Protein AF-A0A0K9FAS1-F1 (afdb_monomer)

Structure (mmCIF, N/CA/C/O backbone):
data_AF-A0A0K9FAS1-F1
#
_entry.id   AF-A0A0K9FAS1-F1
#
loop_
_atom_site.group_PDB
_atom_site.id
_atom_site.type_symbol
_atom_site.label_atom_id
_atom_site.label_alt_id
_atom_site.label_comp_id
_atom_site.label_asym_id
_atom_site.label_entity_id
_atom_site.label_seq_id
_atom_site.pdbx_PDB_ins_code
_atom_site.Cartn_x
_atom_site.Cartn_y
_atom_site.Cartn_z
_atom_site.occupancy
_atom_site.B_iso_or_equiv
_atom_site.auth_seq_id
_atom_site.auth_comp_id
_atom_site.auth_asym_id
_atom_site.auth_atom_id
_atom_site.pdbx_PDB_model_num
ATOM 1 N N . MET A 1 1 ? 9.897 16.595 -19.961 1.00 38.56 1 MET A N 1
ATOM 2 C CA . MET A 1 1 ? 9.419 16.677 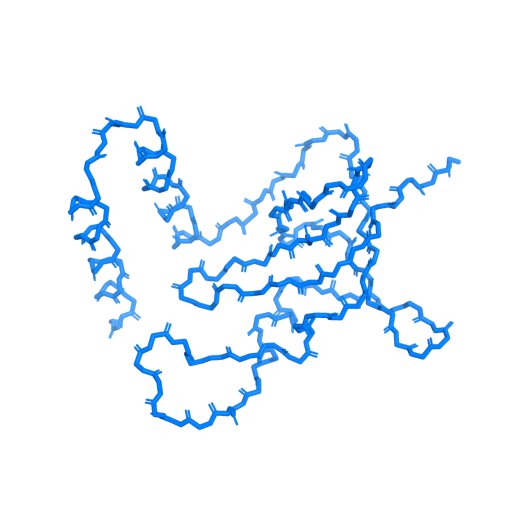-18.566 1.00 38.56 1 MET A CA 1
ATOM 3 C C . MET A 1 1 ? 10.203 15.646 -17.777 1.00 38.56 1 MET A C 1
ATOM 5 O O . MET A 1 1 ? 10.227 14.503 -18.212 1.00 38.56 1 MET A O 1
ATOM 9 N N . ASN A 1 2 ? 10.905 16.045 -16.714 1.00 50.62 2 ASN A N 1
ATOM 10 C CA . ASN A 1 2 ? 11.551 15.089 -15.812 1.00 50.62 2 ASN A CA 1
ATOM 11 C C . ASN A 1 2 ? 10.444 14.472 -14.965 1.00 50.62 2 ASN A C 1
ATOM 13 O O . ASN A 1 2 ? 9.832 15.167 -14.161 1.00 50.62 2 ASN A O 1
ATOM 17 N N . GLU A 1 3 ? 10.120 13.212 -15.218 1.00 58.81 3 GLU A N 1
ATOM 18 C CA . GLU A 1 3 ? 9.142 12.499 -14.407 1.00 58.81 3 GLU A CA 1
ATOM 19 C C . GLU A 1 3 ? 9.779 12.238 -13.037 1.00 58.81 3 GLU A C 1
ATOM 21 O O . GLU A 1 3 ? 10.753 11.490 -12.932 1.00 58.81 3 GLU A O 1
ATOM 26 N N . GLU A 1 4 ? 9.297 12.923 -11.998 1.00 78.62 4 GLU A N 1
ATOM 27 C CA . GLU A 1 4 ? 9.772 12.707 -10.634 1.00 78.62 4 GLU A CA 1
ATOM 28 C C . GLU A 1 4 ? 9.132 11.435 -10.073 1.00 78.62 4 GLU A C 1
ATOM 30 O O . GLU A 1 4 ? 7.915 11.339 -9.890 1.00 78.62 4 GLU A O 1
ATOM 35 N N . TYR A 1 5 ? 9.978 10.441 -9.815 1.00 85.06 5 TYR A N 1
ATOM 36 C CA . TYR A 1 5 ? 9.584 9.203 -9.162 1.00 85.06 5 TYR A CA 1
ATOM 37 C C . TYR A 1 5 ? 9.941 9.246 -7.679 1.00 85.06 5 TYR A C 1
ATOM 39 O O . TYR A 1 5 ? 11.062 9.605 -7.310 1.00 85.06 5 TYR A O 1
ATOM 47 N N . LEU A 1 6 ? 9.027 8.772 -6.835 1.00 88.31 6 LEU A N 1
ATOM 48 C CA . LEU A 1 6 ? 9.358 8.372 -5.472 1.00 88.31 6 LEU A CA 1
ATOM 49 C C . LEU A 1 6 ? 9.826 6.924 -5.469 1.00 88.31 6 LEU A C 1
ATOM 51 O O . LEU A 1 6 ? 9.116 6.031 -5.924 1.00 88.31 6 LEU A O 1
ATOM 55 N N . ILE A 1 7 ? 11.020 6.692 -4.931 1.00 90.44 7 ILE A N 1
ATOM 56 C CA . ILE A 1 7 ? 11.595 5.355 -4.788 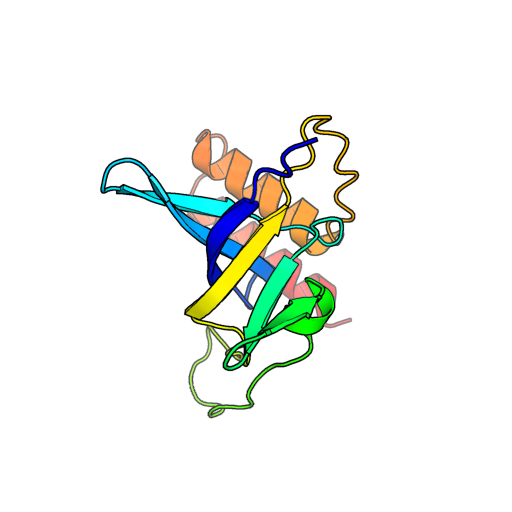1.00 90.44 7 ILE A CA 1
ATOM 57 C C . ILE A 1 7 ? 11.440 4.917 -3.336 1.00 90.44 7 ILE A C 1
ATOM 59 O O . ILE A 1 7 ? 11.831 5.635 -2.412 1.00 90.44 7 ILE A O 1
ATOM 63 N N . GLY A 1 8 ? 10.904 3.721 -3.136 1.00 91.25 8 GLY A N 1
ATOM 64 C CA . GLY A 1 8 ? 10.665 3.169 -1.810 1.00 91.25 8 GLY A CA 1
ATOM 65 C C . GLY A 1 8 ? 10.469 1.663 -1.845 1.00 91.25 8 GLY A C 1
ATOM 66 O O . GLY A 1 8 ? 10.850 0.994 -2.806 1.00 91.25 8 GLY A O 1
ATOM 67 N N . ARG A 1 9 ? 9.899 1.134 -0.766 1.00 91.31 9 ARG A N 1
ATOM 68 C CA . ARG A 1 9 ? 9.514 -0.270 -0.633 1.00 91.31 9 ARG A CA 1
ATOM 69 C C . ARG A 1 9 ? 8.018 -0.383 -0.406 1.00 91.31 9 ARG A C 1
ATOM 71 O O . ARG A 1 9 ? 7.451 0.475 0.263 1.00 91.31 9 ARG A O 1
ATOM 78 N N . ILE A 1 10 ? 7.405 -1.425 -0.944 1.00 89.12 10 ILE A N 1
ATOM 79 C CA . ILE A 1 10 ? 5.989 -1.715 -0.708 1.00 89.12 10 ILE A CA 1
ATOM 80 C C . ILE A 1 10 ? 5.798 -2.335 0.672 1.00 89.12 10 ILE A C 1
ATOM 82 O O . ILE A 1 10 ? 6.613 -3.148 1.110 1.00 89.12 10 ILE A O 1
ATOM 86 N N . THR A 1 11 ? 4.706 -1.960 1.328 1.00 87.06 11 THR A N 1
ATOM 87 C CA . THR A 1 11 ? 4.131 -2.699 2.448 1.00 87.06 11 THR A CA 1
ATOM 88 C C . THR A 1 11 ? 2.625 -2.848 2.260 1.00 87.06 11 THR A C 1
ATOM 90 O O . THR A 1 11 ? 1.983 -1.949 1.712 1.00 87.06 11 THR A O 1
ATOM 93 N N . VAL A 1 12 ? 2.075 -3.989 2.666 1.00 79.81 12 VAL A N 1
ATOM 94 C CA . VAL A 1 12 ? 0.677 -4.366 2.459 1.00 79.81 12 VAL A CA 1
ATOM 95 C C . VAL A 1 12 ? 0.017 -4.702 3.791 1.00 79.81 12 VAL A C 1
ATOM 97 O O . VAL A 1 12 ? 0.476 -5.544 4.562 1.00 79.81 12 VAL A O 1
ATOM 100 N N . HIS A 1 13 ? -1.116 -4.061 4.041 1.00 76.00 13 HIS A N 1
ATOM 101 C CA . HIS A 1 13 ? -1.962 -4.258 5.206 1.00 76.00 13 HIS A CA 1
ATOM 102 C C . HIS A 1 13 ? -3.220 -5.041 4.809 1.00 76.00 13 HIS A C 1
ATOM 104 O O . HIS A 1 13 ? -4.280 -4.454 4.602 1.00 76.00 13 HIS A O 1
ATOM 110 N N . PHE A 1 14 ? -3.111 -6.370 4.716 1.00 65.56 14 PHE A N 1
ATOM 111 C CA . PHE A 1 14 ? -4.178 -7.265 4.234 1.00 65.56 14 PHE A CA 1
ATOM 112 C C . PHE A 1 14 ? -5.490 -7.207 5.028 1.00 65.56 14 PHE A C 1
ATOM 114 O O . PHE A 1 14 ? -6.552 -7.400 4.455 1.00 65.56 14 PHE A O 1
ATOM 121 N N . GLY A 1 15 ? -5.459 -6.897 6.328 1.00 60.81 15 GLY A N 1
ATOM 122 C CA . GLY A 1 15 ? -6.698 -6.740 7.108 1.00 60.81 15 GLY A CA 1
ATOM 123 C C . GLY A 1 15 ? -7.579 -5.569 6.644 1.00 60.81 15 GLY A C 1
ATOM 124 O O . GLY A 1 15 ? -8.779 -5.548 6.902 1.00 60.81 15 GLY A O 1
ATOM 125 N N . ILE A 1 16 ? -6.991 -4.591 5.950 1.00 62.66 16 ILE A N 1
ATOM 126 C CA . ILE A 1 16 ? -7.660 -3.358 5.520 1.00 62.66 16 ILE A CA 1
ATOM 127 C C . ILE A 1 16 ? -7.444 -3.030 4.035 1.00 62.66 16 ILE A C 1
ATOM 129 O O . ILE A 1 16 ? -7.856 -1.963 3.580 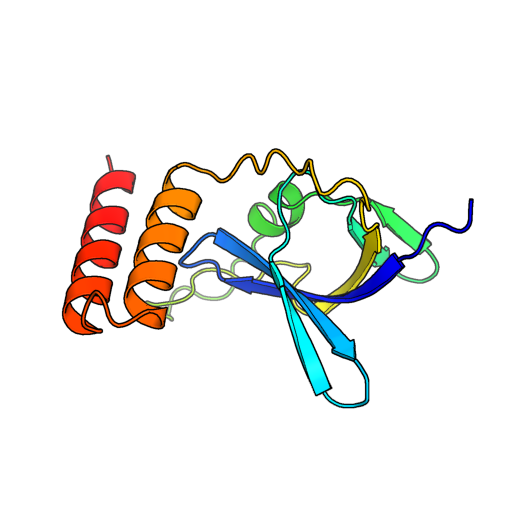1.00 62.66 16 ILE A O 1
ATOM 133 N N . ASP A 1 17 ? -6.817 -3.946 3.294 1.00 70.94 17 ASP A N 1
ATOM 134 C CA . ASP A 1 17 ? -6.512 -3.849 1.863 1.00 70.94 17 ASP A CA 1
ATOM 135 C C . ASP A 1 17 ? -5.795 -2.540 1.477 1.00 70.94 17 ASP A C 1
ATOM 137 O O . ASP A 1 17 ? -6.071 -1.930 0.444 1.00 70.94 17 ASP A O 1
ATOM 141 N N . ILE A 1 18 ? -4.872 -2.083 2.335 1.00 77.50 18 ILE A N 1
ATOM 142 C CA . ILE A 1 18 ? -4.054 -0.884 2.090 1.00 77.50 18 ILE A CA 1
ATOM 143 C C . ILE A 1 18 ? -2.661 -1.297 1.636 1.00 77.50 18 ILE A C 1
ATOM 145 O O . ILE A 1 18 ? -1.994 -2.095 2.290 1.00 77.50 18 ILE A O 1
ATOM 149 N N . VAL A 1 19 ? -2.195 -0.692 0.549 1.00 82.19 19 VAL A N 1
ATOM 150 C CA . VAL A 1 19 ? -0.813 -0.796 0.084 1.00 82.19 19 VAL A CA 1
ATOM 151 C C . VAL A 1 19 ? -0.155 0.562 0.268 1.00 82.19 19 VAL A C 1
ATOM 153 O O . VAL A 1 19 ? -0.689 1.569 -0.189 1.00 82.19 19 VAL A O 1
ATOM 156 N N . SER A 1 20 ? 1.015 0.602 0.894 1.00 87.69 20 SER A N 1
ATOM 157 C CA . SER A 1 20 ? 1.741 1.849 1.126 1.00 87.69 20 SER A CA 1
ATOM 158 C C . SER A 1 20 ? 3.169 1.763 0.593 1.00 87.69 20 SER A C 1
ATOM 160 O O . SER A 1 20 ? 3.844 0.735 0.670 1.00 87.69 20 SER A O 1
ATOM 162 N N . LEU A 1 21 ? 3.658 2.885 0.073 1.00 89.88 21 LEU A N 1
ATOM 163 C CA . LEU A 1 21 ? 5.063 3.109 -0.218 1.00 89.88 21 LEU A CA 1
ATOM 164 C C . LEU A 1 21 ? 5.767 3.610 1.041 1.00 89.88 21 LEU A C 1
ATOM 166 O O . LEU A 1 21 ? 5.499 4.712 1.523 1.00 89.88 21 LEU A O 1
ATOM 170 N N . VAL A 1 22 ? 6.738 2.842 1.518 1.00 90.75 22 VAL A N 1
ATOM 171 C CA . VAL A 1 22 ? 7.684 3.262 2.550 1.00 90.75 22 VAL A CA 1
ATOM 172 C C . VAL A 1 22 ? 8.916 3.843 1.870 1.00 90.75 22 VAL A C 1
ATOM 174 O O . VAL A 1 22 ? 9.699 3.127 1.243 1.00 90.75 22 VAL A O 1
ATOM 177 N N . HIS A 1 23 ? 9.117 5.151 1.990 1.00 87.75 23 HIS A N 1
ATOM 178 C CA . HIS A 1 23 ? 10.254 5.846 1.388 1.00 87.75 23 HIS A CA 1
ATOM 179 C C . HIS A 1 23 ? 11.013 6.674 2.427 1.00 87.75 23 HIS A C 1
ATOM 181 O O . HIS A 1 23 ? 10.480 7.046 3.474 1.00 87.75 23 HIS A O 1
ATOM 187 N N . LYS A 1 24 ? 12.299 6.932 2.167 1.00 83.81 24 LYS A N 1
ATOM 188 C CA . LYS A 1 24 ? 13.172 7.647 3.102 1.00 83.81 24 LYS A CA 1
ATOM 189 C C . LYS A 1 24 ? 13.368 9.086 2.643 1.00 83.81 24 LYS A C 1
ATOM 191 O O . LYS A 1 24 ? 13.950 9.327 1.591 1.00 83.81 24 LYS A O 1
ATOM 196 N N . VAL A 1 25 ? 12.936 10.034 3.465 1.00 79.44 25 VAL A N 1
ATOM 197 C CA . VAL A 1 25 ? 13.062 11.475 3.225 1.00 79.44 25 VAL A CA 1
ATOM 198 C C . VAL A 1 25 ? 13.896 12.071 4.352 1.00 79.44 25 VAL A C 1
ATOM 200 O O . VAL A 1 25 ? 13.546 11.940 5.523 1.00 79.44 25 VAL A O 1
ATOM 203 N N . HIS A 1 26 ? 15.036 12.683 4.021 1.00 82.94 26 HIS A N 1
ATOM 204 C CA . HIS A 1 26 ? 15.946 13.303 4.999 1.00 82.94 26 HIS A CA 1
ATOM 205 C C . HIS A 1 26 ? 16.289 12.401 6.202 1.00 82.94 26 HIS A C 1
ATOM 207 O O . HIS A 1 26 ? 16.296 12.837 7.352 1.00 82.94 26 HIS A O 1
ATOM 213 N N . GLY A 1 27 ? 16.534 11.111 5.960 1.00 81.50 27 GLY A N 1
ATOM 214 C CA . GLY A 1 27 ? 16.881 10.178 7.035 1.00 81.50 27 GLY A CA 1
ATOM 215 C C . GLY A 1 27 ? 15.693 9.523 7.746 1.00 81.50 27 GLY A C 1
ATOM 216 O O . GLY A 1 27 ? 15.911 8.551 8.466 1.00 81.50 27 GLY A O 1
ATOM 217 N N . ARG A 1 28 ? 14.460 9.991 7.523 1.00 82.75 28 ARG A N 1
ATOM 218 C CA . ARG A 1 28 ? 13.242 9.504 8.187 1.00 82.75 28 ARG A CA 1
ATOM 219 C C . ARG A 1 28 ? 12.376 8.689 7.236 1.00 82.75 28 ARG A C 1
ATOM 221 O O . ARG A 1 28 ? 12.328 8.981 6.044 1.00 82.75 28 ARG A O 1
ATOM 228 N N . PHE A 1 29 ? 11.700 7.676 7.768 1.00 82.69 29 PHE A N 1
ATOM 229 C CA . PHE A 1 29 ? 10.711 6.919 7.008 1.00 82.69 29 PHE A CA 1
ATOM 230 C C . PHE A 1 29 ? 9.407 7.708 6.919 1.00 82.69 29 PHE A C 1
ATOM 232 O O . PHE A 1 29 ? 8.928 8.243 7.918 1.00 82.69 29 PHE A O 1
ATOM 239 N N . SER A 1 30 ? 8.869 7.775 5.710 1.00 82.50 30 SER A N 1
ATOM 240 C CA . SER A 1 30 ? 7.572 8.344 5.376 1.00 82.50 30 SER A CA 1
ATOM 241 C C . SER A 1 30 ? 6.752 7.277 4.662 1.00 82.50 30 SER A C 1
ATOM 243 O O . SER A 1 30 ? 7.309 6.440 3.946 1.00 82.50 30 SER A O 1
ATOM 245 N N . TYR A 1 31 ? 5.444 7.316 4.882 1.00 85.06 31 TYR A N 1
ATOM 246 C CA . TYR A 1 31 ? 4.482 6.374 4.330 1.00 85.06 31 TYR A CA 1
ATOM 247 C C . TYR A 1 31 ? 3.547 7.141 3.407 1.00 85.06 31 TYR A C 1
ATOM 249 O O . TYR A 1 31 ? 3.033 8.197 3.780 1.00 85.06 31 TYR A O 1
ATOM 257 N N . MET A 1 32 ? 3.352 6.616 2.207 1.00 84.12 32 MET A N 1
ATOM 258 C CA . MET A 1 32 ? 2.393 7.130 1.244 1.00 84.12 32 MET A CA 1
ATOM 259 C C . MET A 1 32 ? 1.457 5.997 0.862 1.00 84.12 32 MET A C 1
ATOM 261 O O . MET A 1 32 ? 1.903 5.021 0.265 1.00 84.12 32 MET A O 1
ATOM 265 N N . ASP A 1 33 ? 0.180 6.132 1.199 1.00 84.69 33 ASP A N 1
ATOM 266 C CA . ASP A 1 33 ? -0.832 5.173 0.770 1.00 84.69 33 ASP A CA 1
ATOM 267 C C . ASP A 1 33 ? -0.983 5.256 -0.748 1.00 84.69 33 ASP A C 1
ATOM 269 O O . ASP A 1 33 ? -1.078 6.345 -1.325 1.00 84.69 33 ASP A O 1
ATOM 273 N N . LEU A 1 34 ? -0.939 4.090 -1.380 1.00 82.94 34 LEU A N 1
ATOM 274 C CA . LEU A 1 34 ? -1.034 3.928 -2.816 1.00 82.94 34 LEU A CA 1
ATOM 275 C C . LEU A 1 34 ? -2.454 3.511 -3.189 1.00 82.94 34 LEU A C 1
ATOM 277 O O . LEU A 1 34 ? -3.114 2.757 -2.474 1.00 82.94 34 LEU A O 1
ATOM 281 N N . VAL A 1 35 ? -2.924 4.007 -4.327 1.00 78.25 35 VAL A N 1
ATOM 282 C CA . VAL A 1 35 ? -4.277 3.745 -4.840 1.00 78.25 35 VAL A CA 1
ATOM 283 C C . VAL A 1 35 ? -4.219 3.147 -6.242 1.00 78.25 35 VAL A C 1
ATOM 285 O O . VAL A 1 35 ? -3.191 3.231 -6.902 1.00 78.25 35 VAL A O 1
ATOM 288 N N . GLU A 1 36 ? -5.313 2.552 -6.728 1.00 74.44 36 GLU A N 1
ATOM 289 C CA . GLU A 1 36 ? -5.336 1.861 -8.033 1.00 74.44 36 GLU A CA 1
ATOM 290 C C . GLU A 1 36 ? -4.874 2.724 -9.217 1.00 74.44 36 GLU A C 1
ATOM 292 O O . GLU A 1 36 ? -4.313 2.202 -10.176 1.00 74.44 36 GLU A O 1
ATOM 297 N N . GLY A 1 37 ? -5.080 4.042 -9.145 1.00 71.56 37 GLY A N 1
ATOM 298 C CA . GLY A 1 37 ? -4.629 4.989 -10.168 1.00 71.56 37 GLY A CA 1
ATOM 299 C C . GLY A 1 37 ? -3.126 5.292 -10.145 1.00 71.56 37 GLY A C 1
ATOM 300 O O . GLY A 1 37 ? -2.653 6.040 -11.000 1.00 71.56 37 GLY A O 1
ATOM 301 N N . ASP A 1 38 ? -2.375 4.757 -9.180 1.00 79.69 38 ASP A N 1
ATOM 302 C CA . ASP A 1 38 ? -0.946 5.017 -9.059 1.00 79.69 38 ASP A CA 1
ATOM 303 C C . ASP A 1 38 ? -0.143 4.179 -10.041 1.00 79.69 38 ASP A C 1
ATOM 305 O O . ASP A 1 38 ? -0.249 2.955 -10.099 1.00 79.69 38 ASP A O 1
ATOM 309 N N . HIS A 1 39 ? 0.726 4.857 -10.791 1.00 86.19 39 HIS A N 1
ATOM 310 C CA . HIS A 1 39 ? 1.668 4.186 -11.673 1.00 86.19 39 HIS A CA 1
ATOM 311 C C . HIS A 1 39 ? 2.857 3.687 -10.856 1.00 86.19 39 HIS A C 1
ATOM 313 O O . HIS A 1 39 ? 3.745 4.464 -10.478 1.00 86.19 39 HIS A O 1
ATOM 319 N N . ILE A 1 40 ? 2.838 2.389 -10.562 1.00 89.88 40 ILE A N 1
ATOM 320 C CA . ILE A 1 40 ? 3.817 1.701 -9.727 1.00 89.88 40 ILE A CA 1
ATOM 321 C C . ILE A 1 40 ? 4.643 0.788 -10.618 1.00 89.88 40 ILE A C 1
ATOM 323 O O . ILE A 1 40 ? 4.114 0.023 -11.422 1.00 89.88 40 ILE A O 1
ATOM 327 N N . GLU A 1 41 ? 5.957 0.835 -10.447 1.00 92.12 41 GLU A N 1
ATOM 328 C CA . GLU A 1 41 ? 6.850 -0.089 -11.124 1.00 92.12 41 GLU A CA 1
ATOM 329 C C . GLU A 1 41 ? 7.780 -0.758 -10.123 1.00 92.12 41 GLU A C 1
ATOM 331 O O . GLU A 1 41 ? 8.501 -0.088 -9.381 1.00 92.12 41 GLU A O 1
ATOM 336 N N . VAL A 1 42 ? 7.776 -2.085 -10.119 1.00 91.62 42 VAL A N 1
ATOM 337 C CA . VAL A 1 42 ? 8.632 -2.901 -9.263 1.00 91.62 42 VAL A CA 1
ATOM 338 C C . VAL A 1 42 ? 9.951 -3.198 -9.947 1.00 91.62 42 VAL A C 1
ATOM 340 O O . VAL A 1 42 ? 10.001 -3.438 -11.153 1.00 91.62 42 VAL A O 1
ATOM 343 N N . LYS A 1 43 ? 11.032 -3.151 -9.169 1.00 89.38 43 LYS A N 1
ATOM 344 C CA . LYS A 1 43 ? 12.356 -3.552 -9.624 1.00 89.38 43 LYS A CA 1
ATOM 345 C C . LYS A 1 43 ? 12.449 -5.080 -9.614 1.00 89.38 43 LYS A C 1
ATOM 347 O O . LYS A 1 43 ? 12.487 -5.683 -8.544 1.00 89.38 43 LYS A O 1
ATOM 352 N N . GLU A 1 44 ? 12.518 -5.673 -10.799 1.00 86.31 44 GLU A N 1
ATOM 353 C CA . GLU A 1 44 ? 12.800 -7.093 -11.025 1.00 86.31 44 GLU A CA 1
ATOM 354 C C . GLU A 1 44 ? 14.158 -7.177 -11.744 1.00 86.31 44 GLU A C 1
ATOM 356 O O . GLU A 1 44 ? 14.306 -6.689 -12.865 1.00 86.31 44 GLU A O 1
ATOM 361 N N . ASP A 1 45 ? 15.170 -7.732 -11.071 1.00 84.69 45 ASP A N 1
ATOM 362 C CA . ASP A 1 45 ? 16.561 -7.779 -11.543 1.00 84.69 45 ASP A CA 1
ATOM 363 C C . ASP A 1 45 ? 17.097 -6.391 -11.975 1.00 84.69 45 ASP A C 1
ATOM 365 O O . ASP A 1 45 ? 17.254 -5.484 -11.145 1.00 84.69 45 ASP A O 1
ATOM 369 N N . ASP A 1 46 ? 17.351 -6.218 -13.276 1.00 82.88 46 ASP A N 1
ATOM 370 C CA . ASP A 1 46 ? 17.866 -4.992 -13.896 1.00 82.88 46 ASP A CA 1
ATOM 371 C C . ASP A 1 46 ? 16.774 -4.148 -14.579 1.00 82.88 46 ASP A C 1
ATOM 373 O O . ASP A 1 46 ? 17.075 -3.133 -15.213 1.00 82.88 46 ASP A O 1
ATOM 377 N N . GLN A 1 47 ? 15.501 -4.539 -14.467 1.00 88.00 47 GLN A N 1
ATOM 378 C CA . GLN A 1 47 ? 14.383 -3.875 -15.138 1.00 88.00 47 GLN A CA 1
ATOM 379 C C . GLN A 1 47 ? 13.300 -3.418 -14.156 1.00 88.00 47 GLN A C 1
ATOM 381 O O . GLN A 1 47 ? 13.156 -3.923 -13.044 1.00 88.00 47 GLN A O 1
ATOM 386 N N . TYR A 1 48 ? 12.533 -2.414 -14.582 1.00 87.88 48 TYR A N 1
ATOM 387 C CA . TYR A 1 48 ? 11.322 -1.987 -13.892 1.00 87.88 48 TYR A CA 1
ATOM 388 C C . TYR A 1 48 ? 10.107 -2.490 -14.657 1.00 87.88 48 TYR A C 1
ATOM 390 O O . TYR A 1 48 ? 9.995 -2.275 -15.865 1.00 87.88 48 TYR A O 1
ATOM 398 N N . LYS A 1 49 ? 9.198 -3.141 -13.939 1.00 90.00 49 LYS A N 1
ATOM 399 C CA . LYS A 1 49 ? 7.964 -3.693 -14.486 1.00 90.00 49 LYS A CA 1
ATOM 400 C C . LYS A 1 49 ? 6.768 -3.004 -13.853 1.00 90.00 49 LYS A C 1
ATOM 402 O O . LYS A 1 49 ? 6.673 -2.937 -12.630 1.00 90.00 49 LYS A O 1
ATOM 407 N N . ALA A 1 50 ? 5.860 -2.501 -14.685 1.00 90.06 50 ALA A N 1
ATOM 408 C CA . ALA A 1 50 ? 4.623 -1.892 -14.214 1.00 90.06 50 ALA A CA 1
ATOM 409 C C . ALA A 1 50 ? 3.726 -2.935 -13.532 1.00 90.06 50 ALA A C 1
ATOM 411 O O . ALA A 1 50 ? 3.552 -4.041 -14.049 1.00 90.06 50 ALA A O 1
ATOM 412 N N . ILE A 1 51 ? 3.177 -2.563 -12.379 1.00 87.69 51 ILE A N 1
ATOM 413 C CA . ILE A 1 51 ? 2.232 -3.356 -11.589 1.00 87.69 51 ILE A CA 1
ATOM 414 C C . ILE A 1 51 ? 1.108 -2.454 -11.076 1.00 87.69 51 ILE A C 1
ATOM 416 O O . ILE A 1 51 ? 1.285 -1.244 -10.938 1.00 87.69 51 ILE A O 1
ATOM 420 N N . THR A 1 52 ? -0.046 -3.042 -10.778 1.00 85.88 52 THR A N 1
ATOM 421 C CA . THR A 1 52 ? -1.192 -2.344 -10.180 1.00 85.88 52 THR A CA 1
ATOM 422 C C . THR A 1 52 ? -1.349 -2.692 -8.701 1.00 85.88 52 THR A C 1
ATOM 424 O O . THR A 1 52 ? -0.816 -3.694 -8.225 1.00 85.88 52 THR A O 1
ATOM 427 N N . ILE A 1 53 ? -2.128 -1.898 -7.959 1.00 81.69 53 ILE A N 1
ATOM 428 C CA . ILE A 1 53 ? -2.519 -2.248 -6.580 1.00 81.69 53 ILE A CA 1
ATOM 429 C C . ILE A 1 53 ? -3.251 -3.581 -6.530 1.00 81.69 53 ILE A C 1
ATOM 431 O O . ILE A 1 53 ? -2.979 -4.398 -5.653 1.00 81.69 53 ILE A O 1
ATOM 435 N N . LYS A 1 54 ? -4.115 -3.835 -7.513 1.00 78.44 54 LYS A N 1
ATOM 436 C CA . LYS A 1 54 ? -4.795 -5.115 -7.640 1.00 78.44 54 LYS A CA 1
ATOM 437 C C . LYS A 1 54 ? -3.804 -6.271 -7.791 1.00 78.44 54 LYS A C 1
ATOM 439 O O . LYS A 1 54 ? -3.932 -7.255 -7.081 1.00 78.44 54 LYS A O 1
ATOM 444 N N . ASP A 1 55 ? -2.759 -6.128 -8.610 1.00 81.69 55 ASP A N 1
ATOM 445 C CA . ASP A 1 55 ? -1.711 -7.157 -8.721 1.00 81.69 55 ASP A CA 1
ATOM 446 C C . ASP A 1 55 ? -0.978 -7.409 -7.393 1.00 81.69 55 ASP A C 1
ATOM 448 O O . ASP A 1 55 ? -0.503 -8.519 -7.152 1.00 81.69 55 ASP A O 1
ATOM 452 N N . ILE A 1 56 ? -0.849 -6.382 -6.547 1.00 80.69 56 ILE A N 1
ATOM 453 C CA . ILE A 1 56 ? -0.210 -6.484 -5.229 1.00 80.69 56 ILE A CA 1
ATOM 454 C C . ILE A 1 56 ? -1.106 -7.229 -4.239 1.00 80.69 56 ILE A C 1
ATOM 456 O O . ILE A 1 56 ? -0.604 -8.080 -3.501 1.00 80.69 56 ILE A O 1
ATOM 460 N N . LEU A 1 57 ? -2.403 -6.922 -4.238 1.00 76.69 57 LEU A N 1
ATOM 461 C CA . LEU A 1 57 ? -3.389 -7.530 -3.347 1.00 76.69 57 LEU A CA 1
ATOM 462 C C . LEU A 1 57 ? -3.764 -8.956 -3.776 1.00 76.69 57 LEU A C 1
ATOM 464 O O . LEU A 1 57 ? -3.876 -9.821 -2.917 1.00 76.69 57 LEU A O 1
ATOM 468 N N . ASP A 1 58 ? -3.884 -9.228 -5.079 1.00 72.50 58 ASP A N 1
ATOM 469 C CA . ASP A 1 58 ? -4.280 -10.541 -5.613 1.00 72.50 58 ASP A CA 1
ATOM 470 C C . ASP A 1 58 ? -3.156 -11.586 -5.492 1.00 72.50 58 ASP A C 1
ATOM 472 O O . ASP A 1 58 ? -3.416 -12.788 -5.402 1.00 72.50 58 ASP A O 1
ATOM 476 N N . LYS A 1 59 ? -1.883 -11.163 -5.484 1.00 65.88 59 LYS A N 1
ATOM 477 C CA . LYS A 1 59 ? -0.731 -12.077 -5.387 1.00 65.88 59 LYS A CA 1
ATOM 478 C C . LYS A 1 59 ? -0.310 -12.321 -3.944 1.00 65.88 59 LYS A C 1
ATOM 480 O O . LYS A 1 59 ? 0.792 -11.956 -3.521 1.00 65.88 59 LYS A O 1
ATOM 485 N N . ILE A 1 60 ? -1.202 -12.975 -3.214 1.00 62.47 60 ILE A N 1
ATOM 486 C CA . ILE A 1 60 ? -0.975 -13.432 -1.847 1.00 62.47 60 ILE A CA 1
ATOM 487 C C . IL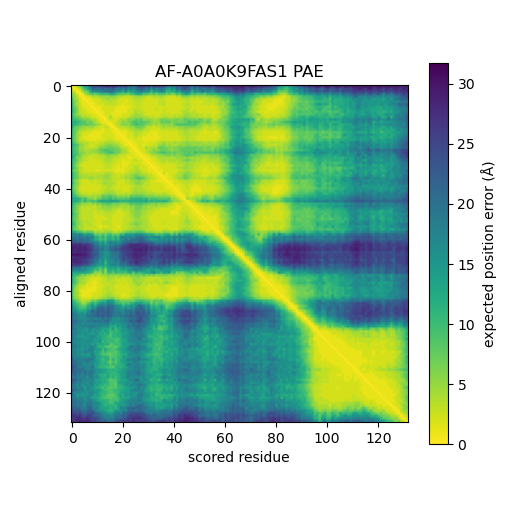E A 1 60 ? -0.147 -14.720 -1.869 1.00 62.47 60 ILE A C 1
ATOM 489 O O . ILE A 1 60 ? -0.472 -15.683 -2.560 1.00 62.47 60 ILE A O 1
ATOM 493 N N . VAL A 1 61 ? 0.931 -14.749 -1.094 1.00 55.59 61 VAL A N 1
ATOM 494 C CA . VAL A 1 61 ? 1.635 -15.969 -0.713 1.00 55.59 61 VAL A CA 1
ATOM 495 C C . VAL A 1 61 ? 0.801 -16.652 0.367 1.00 55.59 61 VAL A C 1
ATOM 497 O O . VAL A 1 61 ? 0.643 -16.109 1.463 1.00 55.59 61 VAL A O 1
ATOM 500 N N . GLU A 1 62 ? 0.274 -17.841 0.077 1.00 48.44 62 GLU A N 1
ATOM 501 C CA . GLU A 1 62 ? -0.296 -18.725 1.096 1.00 48.44 62 GLU A CA 1
ATOM 502 C C . GLU A 1 62 ? 0.823 -19.170 2.050 1.00 48.44 62 GLU A C 1
ATOM 504 O O . GLU A 1 62 ? 1.500 -20.170 1.818 1.00 48.44 62 GLU A O 1
ATOM 509 N N . HIS A 1 63 ? 1.054 -18.414 3.124 1.00 44.72 63 HIS A N 1
ATOM 510 C CA . HIS A 1 63 ? 1.906 -18.853 4.223 1.00 44.72 63 HIS A CA 1
ATOM 511 C C . HIS A 1 63 ? 1.074 -19.044 5.491 1.00 44.72 63 HIS A C 1
ATOM 513 O O . HIS A 1 63 ? 0.614 -18.093 6.110 1.00 44.72 63 HIS A O 1
ATOM 519 N N . ASP A 1 64 ? 0.909 -20.323 5.815 1.00 41.19 64 ASP A N 1
ATOM 520 C CA . ASP A 1 64 ? 0.532 -20.948 7.080 1.00 41.19 64 ASP A CA 1
ATOM 521 C C . ASP A 1 64 ? -0.655 -20.369 7.879 1.00 41.19 64 ASP A C 1
ATOM 523 O O . ASP A 1 64 ? -0.647 -19.290 8.469 1.00 41.19 64 ASP A O 1
ATOM 527 N N . SER A 1 65 ? -1.688 -21.201 7.958 1.00 43.09 65 SER A N 1
ATOM 528 C CA . SER A 1 65 ? -3.036 -20.970 8.489 1.00 43.09 65 SER A CA 1
ATOM 529 C C . SER A 1 65 ? -3.168 -20.628 9.989 1.00 43.09 65 SER A C 1
ATOM 531 O O . SER A 1 65 ? -4.293 -20.616 10.501 1.00 43.09 65 SER A O 1
ATOM 533 N N . SER A 1 66 ? -2.083 -20.311 10.705 1.00 43.81 66 SER A N 1
ATOM 534 C CA . SER A 1 66 ? -2.069 -20.233 12.176 1.00 43.81 66 SER A CA 1
ATOM 535 C C . SER A 1 66 ? -2.031 -18.828 12.797 1.00 43.81 66 SER A C 1
ATOM 537 O O . SER A 1 66 ? -2.035 -18.727 14.024 1.00 43.81 66 SER A O 1
ATOM 539 N N . GLN A 1 67 ? -2.005 -17.736 12.022 1.00 41.16 67 GLN A N 1
ATOM 540 C CA . GLN A 1 67 ? -2.095 -16.374 12.574 1.00 41.16 67 GLN A CA 1
ATOM 541 C C . GLN A 1 67 ? -3.449 -15.734 12.253 1.00 41.16 67 GLN A C 1
ATOM 543 O O . GLN A 1 67 ? -3.758 -15.402 11.114 1.00 41.16 67 GLN A O 1
ATOM 548 N N . VAL A 1 68 ? -4.258 -15.559 13.299 1.00 46.81 68 VAL A N 1
ATOM 549 C CA . VAL A 1 68 ? -5.664 -15.110 13.263 1.00 46.81 68 VAL A CA 1
ATOM 550 C C . VAL A 1 68 ? -5.829 -13.645 12.808 1.00 46.81 68 VAL A C 1
ATOM 552 O O . VAL A 1 68 ? -6.948 -13.184 12.665 1.00 46.81 68 VAL A O 1
ATOM 555 N N . TRP A 1 69 ? -4.744 -12.904 12.550 1.00 39.56 69 TRP A N 1
ATOM 556 C CA . TRP A 1 69 ? -4.813 -11.453 12.302 1.00 39.56 69 TRP A CA 1
ATOM 557 C C . TRP A 1 69 ? -4.133 -10.962 11.014 1.00 39.56 69 TRP A C 1
ATOM 559 O O . TRP A 1 69 ? -4.242 -9.784 10.707 1.00 39.56 69 TRP A O 1
ATOM 569 N N . ASN A 1 70 ? -3.457 -11.823 10.243 1.00 49.12 70 ASN A N 1
ATOM 570 C CA . ASN A 1 70 ? -2.861 -11.460 8.948 1.00 49.12 70 ASN A CA 1
ATOM 571 C C . ASN A 1 70 ? -2.730 -12.712 8.071 1.00 49.12 70 ASN A C 1
ATOM 573 O O . ASN A 1 70 ? -1.702 -13.386 8.092 1.00 49.12 70 ASN A O 1
ATOM 577 N N . ARG A 1 71 ? -3.767 -13.048 7.300 1.00 45.12 71 ARG A N 1
ATOM 578 C CA . ARG A 1 71 ? -3.708 -14.153 6.327 1.00 45.12 71 ARG A CA 1
ATOM 579 C C . ARG A 1 71 ? -3.290 -13.659 4.943 1.00 45.12 71 ARG A C 1
ATOM 581 O O . ARG A 1 71 ? -4.006 -13.840 3.968 1.00 45.12 71 ARG A O 1
ATOM 588 N N . GLY A 1 72 ? -2.119 -13.034 4.865 1.00 51.25 72 GLY A N 1
ATOM 589 C CA . GLY A 1 72 ? -1.501 -12.726 3.583 1.00 51.25 72 GLY A CA 1
ATOM 590 C C . GLY A 1 72 ? -0.128 -12.080 3.710 1.00 51.25 72 GLY A C 1
ATOM 591 O O . GLY A 1 72 ? 0.110 -11.250 4.582 1.00 51.25 72 GLY A O 1
ATOM 592 N N . SER A 1 73 ? 0.780 -12.468 2.821 1.00 58.19 73 SER A N 1
ATOM 593 C CA . SER A 1 73 ? 1.992 -11.723 2.479 1.00 58.19 73 SER A CA 1
ATOM 594 C C . SER A 1 73 ? 1.952 -11.531 0.968 1.00 58.19 73 SER A C 1
ATOM 596 O O . SER A 1 73 ? 1.728 -12.499 0.251 1.00 58.19 73 SER A O 1
ATOM 598 N N . SER A 1 74 ? 2.100 -10.307 0.459 1.00 67.44 74 SER A N 1
ATOM 599 C CA . SER A 1 74 ? 2.166 -10.107 -0.993 1.00 67.44 74 SER A CA 1
ATOM 600 C C . SER A 1 74 ? 3.528 -10.584 -1.469 1.00 67.44 74 SER A C 1
ATOM 602 O O . SER A 1 74 ? 4.526 -10.330 -0.792 1.00 67.44 74 SER A O 1
ATOM 604 N N . ILE A 1 75 ? 3.622 -11.170 -2.666 1.00 76.31 75 ILE A N 1
ATOM 605 C CA . ILE A 1 75 ? 4.941 -11.415 -3.283 1.00 76.31 75 ILE A CA 1
ATOM 606 C C . ILE A 1 75 ? 5.751 -10.119 -3.464 1.00 76.31 75 ILE A C 1
ATOM 608 O O . ILE A 1 75 ? 6.964 -10.165 -3.657 1.00 76.31 75 ILE A O 1
ATOM 612 N N . TYR A 1 76 ? 5.077 -8.965 -3.423 1.00 80.69 76 TYR A N 1
ATOM 613 C CA . TYR A 1 76 ? 5.679 -7.645 -3.541 1.00 80.69 76 TYR A CA 1
ATOM 614 C C . TYR A 1 76 ? 5.969 -6.983 -2.187 1.00 80.69 76 TYR A C 1
ATOM 616 O O . TYR A 1 76 ? 6.504 -5.874 -2.169 1.00 80.69 76 TYR A O 1
ATOM 624 N N . GLU A 1 77 ? 5.671 -7.631 -1.055 1.00 83.44 77 GLU A N 1
ATOM 625 C CA . GLU A 1 77 ? 6.006 -7.103 0.272 1.00 83.44 77 GLU A CA 1
ATOM 626 C C . GLU A 1 77 ? 7.519 -6.856 0.378 1.00 83.44 77 GLU A C 1
ATOM 628 O O . GLU A 1 77 ? 8.346 -7.727 0.105 1.00 83.44 77 GLU A O 1
ATOM 633 N N . GLY A 1 78 ? 7.907 -5.633 0.744 1.00 84.75 78 GLY A N 1
ATOM 634 C CA . GLY A 1 78 ? 9.305 -5.214 0.842 1.00 84.75 78 GLY A CA 1
ATOM 635 C C . GLY A 1 78 ? 10.019 -4.992 -0.498 1.00 84.75 78 GLY A C 1
ATOM 636 O O . GLY A 1 78 ? 11.177 -4.545 -0.484 1.00 84.75 78 GLY A O 1
ATOM 637 N N . ALA A 1 79 ? 9.365 -5.248 -1.637 1.00 87.44 79 ALA A N 1
ATOM 638 C CA . ALA A 1 79 ? 9.941 -5.055 -2.963 1.00 87.44 79 ALA A CA 1
ATOM 639 C C . ALA A 1 79 ? 10.252 -3.578 -3.212 1.00 87.44 79 ALA A C 1
ATOM 641 O O . ALA A 1 79 ? 9.495 -2.687 -2.819 1.00 87.44 79 ALA A O 1
ATOM 642 N N . GLN A 1 80 ? 11.386 -3.309 -3.863 1.00 90.31 80 GLN A N 1
ATOM 643 C CA . GLN A 1 80 ? 11.736 -1.949 -4.248 1.00 90.31 80 GLN A CA 1
ATOM 644 C C . GLN A 1 80 ? 10.867 -1.526 -5.431 1.00 90.31 80 GLN A C 1
ATOM 646 O O . GLN A 1 80 ? 10.857 -2.194 -6.464 1.00 90.31 80 GLN A O 1
ATOM 651 N N . VAL A 1 81 ? 10.191 -0.391 -5.296 1.00 91.25 81 VAL A N 1
ATOM 652 C CA . VAL A 1 81 ? 9.352 0.177 -6.352 1.00 91.25 81 VAL A CA 1
ATOM 653 C C . VAL A 1 81 ? 9.714 1.631 -6.613 1.00 91.25 81 VAL A C 1
ATOM 655 O O . VAL A 1 81 ? 10.278 2.321 -5.754 1.00 91.25 81 VAL A O 1
ATOM 658 N N . ARG A 1 82 ? 9.347 2.107 -7.800 1.00 91.69 82 ARG A N 1
ATOM 659 C CA . ARG A 1 82 ? 9.244 3.528 -8.117 1.00 91.69 82 ARG A CA 1
ATOM 660 C C . ARG A 1 82 ? 7.791 3.875 -8.421 1.00 91.69 82 ARG A C 1
ATOM 662 O O . ARG A 1 82 ? 7.124 3.160 -9.161 1.00 91.69 82 ARG A O 1
ATOM 669 N N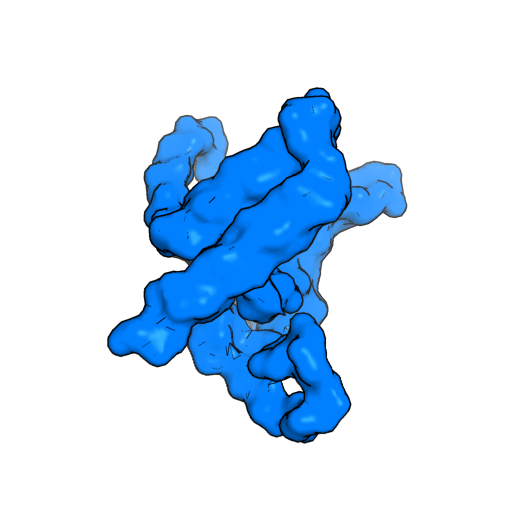 . VAL A 1 83 ? 7.315 4.965 -7.837 1.00 88.69 83 VAL A N 1
ATOM 670 C CA . VAL A 1 83 ? 5.944 5.458 -7.988 1.00 88.69 83 VAL A CA 1
ATOM 671 C C . VAL A 1 83 ? 6.003 6.818 -8.654 1.00 88.69 83 VAL A C 1
ATOM 673 O O . VAL A 1 83 ? 6.723 7.705 -8.188 1.00 88.69 83 VAL A O 1
ATOM 676 N N . LYS A 1 84 ? 5.272 6.986 -9.754 1.00 85.94 84 LYS A N 1
ATOM 677 C CA . LYS A 1 84 ? 5.170 8.281 -10.428 1.00 85.94 84 LYS A CA 1
ATOM 678 C C . LYS A 1 84 ? 4.190 9.168 -9.668 1.00 85.94 84 LYS A C 1
ATOM 680 O O . LYS A 1 84 ? 3.047 8.779 -9.433 1.00 85.94 84 LYS A O 1
ATOM 685 N N . LEU A 1 85 ? 4.632 10.363 -9.288 1.00 68.56 85 LEU A N 1
ATOM 686 C CA . LEU A 1 85 ? 3.745 11.359 -8.699 1.00 68.56 85 LEU A CA 1
ATOM 687 C C . LEU A 1 85 ? 2.948 12.044 -9.813 1.00 68.56 85 LEU A C 1
ATOM 689 O O . LEU A 1 85 ? 3.542 12.634 -10.712 1.00 68.56 85 LEU A O 1
ATOM 693 N N . ASP A 1 86 ? 1.616 11.986 -9.753 1.00 65.81 86 ASP A N 1
ATOM 694 C CA . ASP A 1 86 ? 0.773 12.895 -10.532 1.00 65.81 86 ASP A CA 1
ATOM 695 C C . ASP A 1 86 ? 0.676 14.240 -9.782 1.00 65.81 86 ASP A C 1
ATOM 697 O O . ASP A 1 86 ? 0.056 14.298 -8.712 1.00 65.81 86 ASP A O 1
ATOM 701 N N . PRO A 1 87 ? 1.287 15.324 -10.297 1.00 51.03 87 PRO A N 1
ATOM 702 C CA . PRO A 1 87 ? 1.276 16.629 -9.644 1.00 51.03 87 PRO A CA 1
ATOM 703 C C . PRO A 1 87 ? -0.107 17.298 -9.637 1.00 51.03 87 PRO A C 1
ATOM 705 O O . PRO A 1 87 ? -0.281 18.285 -8.926 1.00 51.03 87 PRO A O 1
ATOM 708 N N . GLN A 1 88 ? -1.090 16.803 -10.401 1.00 50.81 88 GLN A N 1
ATOM 709 C CA . GLN A 1 88 ? -2.427 17.404 -10.445 1.00 50.81 88 GLN A CA 1
ATOM 710 C C . GLN A 1 88 ? -3.349 16.943 -9.317 1.00 50.81 88 GLN A C 1
ATOM 712 O O . GLN A 1 88 ? -4.439 17.492 -9.184 1.00 50.81 88 GLN A O 1
ATOM 717 N N . GLY A 1 89 ? -2.951 15.964 -8.495 1.00 45.69 89 GLY A N 1
ATOM 718 C CA . GLY A 1 89 ? -3.730 15.531 -7.328 1.00 45.69 89 GLY A CA 1
ATOM 719 C C . GLY A 1 89 ? -5.131 14.986 -7.645 1.00 45.69 89 GLY A C 1
ATOM 720 O O . GLY A 1 89 ? -5.829 14.556 -6.731 1.00 45.69 89 GLY A O 1
ATOM 721 N N . ASN A 1 90 ? -5.528 14.931 -8.922 1.00 45.22 90 ASN A N 1
ATOM 722 C CA . ASN A 1 90 ? -6.768 14.338 -9.410 1.00 45.22 90 ASN A CA 1
ATOM 723 C C . ASN A 1 90 ? -6.642 12.811 -9.447 1.00 45.22 90 ASN A C 1
ATOM 725 O O . ASN A 1 90 ? -6.981 12.151 -10.426 1.00 45.22 90 ASN A O 1
ATOM 729 N N . LYS A 1 91 ? -6.165 12.228 -8.348 1.00 52.09 91 LYS A N 1
ATOM 730 C CA . LYS A 1 91 ? -6.343 10.810 -8.095 1.00 52.09 91 LYS A CA 1
ATOM 731 C C . LYS A 1 91 ? -7.802 10.639 -7.700 1.00 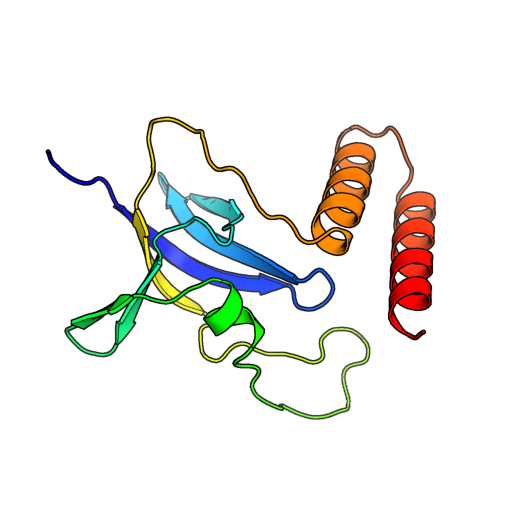52.09 91 LYS A C 1
ATOM 733 O O . LYS A 1 91 ? -8.163 10.792 -6.534 1.00 52.09 91 LYS A O 1
ATOM 738 N N . LEU A 1 92 ? -8.655 10.349 -8.679 1.00 46.94 92 LEU A N 1
ATOM 739 C CA . LEU A 1 92 ? -9.915 9.663 -8.415 1.00 46.94 92 LEU A CA 1
ATOM 740 C C . LEU A 1 92 ? -9.534 8.293 -7.856 1.00 46.94 92 LEU A C 1
ATOM 742 O O . LEU A 1 92 ? -9.364 7.325 -8.589 1.00 46.94 92 LEU A O 1
ATOM 746 N N . ALA A 1 93 ? -9.283 8.251 -6.550 1.00 51.59 93 ALA A N 1
ATOM 747 C CA . ALA A 1 93 ? -9.047 7.020 -5.843 1.00 51.59 93 ALA A CA 1
ATOM 748 C C . ALA A 1 93 ? -10.339 6.213 -5.959 1.00 51.59 93 ALA A C 1
ATOM 750 O O . ALA A 1 93 ? -11.347 6.551 -5.334 1.00 51.59 93 ALA A O 1
ATOM 751 N N . VAL A 1 94 ? -10.321 5.158 -6.770 1.00 54.22 94 VAL A N 1
ATOM 752 C CA . VAL A 1 94 ? -11.307 4.088 -6.652 1.00 54.22 94 VAL A CA 1
ATOM 753 C C . VAL A 1 94 ? -10.912 3.319 -5.393 1.00 54.22 94 VAL A C 1
ATOM 755 O O . VAL A 1 94 ? -10.306 2.259 -5.433 1.00 54.22 94 VAL A O 1
ATOM 758 N N . LEU A 1 95 ? -11.138 3.943 -4.235 1.00 57.59 95 LEU A N 1
ATOM 759 C CA . LEU A 1 95 ? -11.120 3.224 -2.975 1.00 57.59 95 LEU A CA 1
ATOM 760 C C . LEU A 1 95 ? -12.310 2.279 -3.034 1.00 57.59 95 LEU A C 1
ATOM 762 O O . LEU A 1 95 ? -13.432 2.717 -3.303 1.00 57.59 95 LEU A O 1
ATOM 766 N N . THR A 1 96 ? -12.072 0.999 -2.767 1.00 64.62 96 THR A N 1
ATOM 767 C CA . THR A 1 96 ? -13.178 0.077 -2.520 1.00 64.62 96 THR A CA 1
ATOM 768 C C . THR A 1 96 ? -14.054 0.654 -1.403 1.00 64.62 96 THR A C 1
ATOM 770 O O . THR A 1 96 ? -13.576 1.399 -0.537 1.00 64.62 96 THR A O 1
ATOM 773 N N . GLU A 1 97 ? -15.350 0.344 -1.405 1.00 67.38 97 GLU A N 1
ATOM 774 C CA . GLU A 1 97 ? -16.261 0.844 -0.370 1.00 67.38 97 GLU A CA 1
ATOM 775 C C . GLU A 1 97 ? -15.742 0.503 1.040 1.00 67.38 97 GLU A C 1
ATOM 777 O O . GLU A 1 97 ? -15.763 1.349 1.938 1.00 67.38 97 GLU A O 1
ATOM 782 N N . LYS A 1 98 ? -15.159 -0.692 1.195 1.00 68.75 98 LYS A N 1
ATOM 783 C CA . LYS A 1 98 ? -14.471 -1.154 2.404 1.00 68.75 98 LYS A CA 1
ATOM 784 C C . LYS A 1 98 ? -13.298 -0.241 2.785 1.00 68.75 98 LYS A C 1
ATOM 786 O O . LYS A 1 98 ? -13.282 0.285 3.899 1.00 68.75 98 LYS A O 1
ATOM 791 N N . SER A 1 99 ? -12.367 0.033 1.868 1.00 65.88 99 SER A N 1
ATOM 792 C CA . SER A 1 99 ? -11.229 0.935 2.119 1.00 65.88 99 SER A CA 1
ATOM 793 C C . SER A 1 99 ? -11.685 2.355 2.474 1.00 65.88 99 SER A C 1
ATOM 795 O O . SER A 1 99 ? -11.091 3.014 3.328 1.00 65.88 99 SER A O 1
ATOM 797 N N . LEU A 1 100 ? -12.774 2.838 1.868 1.00 72.19 100 LEU A N 1
ATOM 798 C CA . LEU A 1 100 ? -13.348 4.147 2.179 1.00 72.19 100 LEU A CA 1
ATOM 799 C C . LEU A 1 100 ? -13.968 4.186 3.586 1.00 72.19 100 LEU A C 1
ATOM 801 O O . LEU A 1 100 ? -13.757 5.156 4.320 1.00 72.19 100 LEU A O 1
ATOM 805 N N . LYS A 1 101 ? -14.707 3.140 3.980 1.00 77.62 101 LYS A N 1
ATOM 806 C CA . LYS A 1 101 ? -15.261 2.994 5.336 1.00 77.62 101 LYS A CA 1
ATOM 807 C C . LYS A 1 101 ? -14.128 2.932 6.375 1.00 77.62 101 LYS A C 1
ATOM 809 O O . LYS A 1 101 ? -14.163 3.681 7.351 1.00 77.62 101 LYS A O 1
ATOM 814 N N . ILE A 1 102 ? -13.072 2.161 6.115 1.00 76.06 102 ILE A N 1
ATOM 815 C CA . ILE A 1 102 ? -11.889 2.060 6.987 1.00 76.06 102 ILE A CA 1
ATOM 816 C C . ILE A 1 102 ? -11.171 3.405 7.134 1.00 76.06 102 ILE A C 1
ATOM 818 O O . ILE A 1 102 ? -10.895 3.840 8.254 1.00 76.06 102 ILE A O 1
ATOM 822 N N . ASN A 1 103 ? -10.916 4.105 6.026 1.00 73.88 103 ASN A N 1
ATOM 823 C CA . ASN A 1 103 ? -10.251 5.408 6.054 1.00 73.88 103 ASN A CA 1
ATOM 824 C C . ASN A 1 103 ? -11.034 6.441 6.871 1.00 73.88 103 ASN A C 1
ATOM 826 O O . ASN A 1 103 ? -10.432 7.231 7.601 1.00 73.88 103 ASN A O 1
ATOM 830 N N . LYS A 1 104 ? -12.371 6.413 6.814 1.00 80.12 104 LYS A N 1
ATOM 831 C CA . LYS A 1 104 ? -13.222 7.272 7.652 1.00 80.12 104 LYS A CA 1
ATOM 832 C C . LYS A 1 104 ? -13.069 6.956 9.141 1.00 80.12 104 LYS A C 1
ATOM 834 O O . LYS A 1 104 ? -12.916 7.888 9.930 1.00 80.12 104 LYS A O 1
ATOM 839 N N . VAL A 1 105 ? -13.064 5.676 9.521 1.00 83.81 105 VAL A N 1
ATOM 840 C CA . VAL A 1 105 ? -12.864 5.249 10.920 1.00 83.81 105 VAL A CA 1
ATOM 841 C C . VAL A 1 105 ? -11.480 5.675 11.415 1.00 83.81 105 VAL A C 1
ATOM 843 O O . VAL A 1 105 ? -11.364 6.309 12.463 1.00 83.81 105 VAL A O 1
ATOM 846 N N . MET A 1 106 ? -10.430 5.423 10.629 1.00 79.81 106 MET A N 1
ATOM 847 C CA . MET A 1 106 ? -9.058 5.810 10.976 1.00 79.81 106 MET A CA 1
ATOM 848 C C . MET A 1 106 ? -8.879 7.326 11.081 1.00 79.81 106 MET A C 1
ATOM 850 O O . MET A 1 106 ? -8.188 7.805 11.982 1.00 79.81 106 MET A O 1
ATOM 854 N N . PHE A 1 107 ? -9.502 8.098 10.187 1.00 78.88 107 PHE A N 1
ATOM 855 C CA . PHE A 1 107 ? -9.501 9.556 10.266 1.00 78.88 107 PHE A CA 1
ATOM 856 C C . PHE A 1 107 ? -10.183 10.040 11.550 1.00 78.88 107 PHE A C 1
ATOM 858 O O . PHE A 1 107 ? -9.593 10.826 12.289 1.00 78.88 107 PHE A O 1
ATOM 865 N N . ALA A 1 108 ? -11.382 9.535 11.853 1.00 80.94 108 ALA A N 1
ATOM 866 C CA . ALA A 1 108 ? -12.117 9.899 13.061 1.00 80.94 108 ALA A CA 1
ATOM 867 C C . ALA A 1 108 ? -11.333 9.561 14.341 1.00 80.94 108 ALA A C 1
ATOM 869 O O . ALA A 1 108 ? -11.299 10.371 15.267 1.00 80.94 108 ALA A O 1
ATOM 870 N N . LEU A 1 109 ? -10.647 8.411 14.369 1.00 77.44 109 LEU A N 1
ATOM 871 C CA . LEU A 1 109 ? -9.787 8.009 15.483 1.00 77.44 109 LEU A CA 1
ATOM 872 C C . LEU A 1 109 ? -8.588 8.957 15.641 1.00 77.44 109 LEU A C 1
ATOM 874 O O . LEU A 1 109 ? -8.328 9.440 16.740 1.00 77.44 109 LEU A O 1
ATOM 878 N N . LYS A 1 110 ? -7.883 9.280 14.546 1.00 75.56 110 LYS A N 1
ATOM 879 C CA . LYS A 1 110 ? -6.728 10.202 14.564 1.00 75.56 110 LYS A CA 1
ATOM 880 C C . LYS A 1 110 ? -7.103 11.619 15.009 1.00 75.56 110 LYS A C 1
ATOM 882 O O . LYS A 1 110 ? -6.287 12.279 15.643 1.00 75.56 110 LYS A O 1
ATOM 887 N N . GLN A 1 111 ? -8.312 12.081 14.683 1.00 86.56 111 GLN A N 1
ATOM 888 C CA . GLN A 1 111 ? -8.833 13.382 15.123 1.00 86.56 111 GLN A CA 1
ATOM 889 C C . GLN A 1 111 ? -9.424 13.354 16.545 1.00 86.56 111 GLN A C 1
ATOM 891 O O . GLN A 1 111 ? -9.815 14.397 17.064 1.00 86.56 111 GLN A O 1
ATOM 896 N N . GLY A 1 112 ? -9.498 12.181 17.184 1.00 83.81 112 GLY A N 1
ATOM 897 C CA . GLY A 1 112 ? -10.067 12.024 18.523 1.00 83.81 112 GLY A CA 1
ATOM 898 C C . GLY A 1 112 ? -11.593 12.142 18.578 1.00 83.81 112 GLY A C 1
ATOM 899 O O . GLY A 1 112 ? -12.144 12.357 19.654 1.00 83.81 112 GLY A O 1
ATOM 900 N N . PHE A 1 113 ? -12.287 12.010 17.443 1.00 92.69 113 PHE A N 1
ATOM 901 C CA . PHE A 1 113 ? -13.755 12.016 17.393 1.00 92.69 113 PHE A CA 1
ATOM 902 C C . PHE A 1 113 ? -14.368 10.717 17.913 1.00 92.69 113 PHE A C 1
ATOM 904 O O . PHE A 1 113 ? -15.519 10.714 18.344 1.00 92.69 113 PHE A O 1
ATOM 911 N N . ILE A 1 114 ? -13.605 9.626 17.863 1.00 90.19 114 ILE A N 1
ATOM 912 C CA . ILE A 1 114 ? -13.991 8.320 18.391 1.00 90.19 114 ILE A CA 1
ATOM 913 C C . ILE A 1 114 ? -12.872 7.745 19.258 1.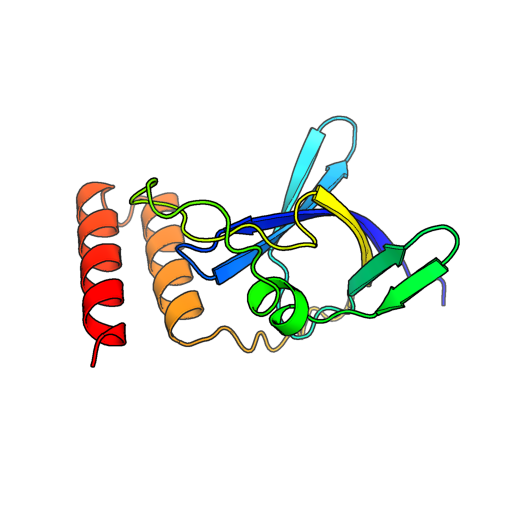00 90.19 114 ILE A C 1
ATOM 915 O O . ILE A 1 114 ? -11.698 8.084 19.095 1.00 90.19 114 ILE A O 1
ATOM 919 N N . THR A 1 115 ? -13.238 6.859 20.177 1.00 89.69 115 THR A N 1
ATOM 920 C CA . THR A 1 115 ? -12.286 6.091 20.983 1.00 89.69 115 THR A CA 1
ATOM 921 C C . THR A 1 115 ? -11.741 4.892 20.206 1.00 89.69 115 THR A C 1
ATOM 923 O O . THR A 1 115 ? -12.297 4.471 19.190 1.00 89.69 115 THR A O 1
ATOM 926 N N . HIS A 1 116 ? -10.665 4.292 20.719 1.00 79.25 116 HIS A N 1
ATOM 927 C CA . HIS A 1 116 ? -10.130 3.040 20.178 1.00 79.25 116 HIS A CA 1
ATOM 928 C C . HIS A 1 116 ? -11.172 1.912 20.213 1.00 79.25 116 HIS A C 1
ATOM 930 O O . HIS A 1 116 ? -11.270 1.151 19.262 1.00 79.25 116 HIS A O 1
ATOM 936 N N . GLU A 1 117 ? -11.992 1.838 21.265 1.00 87.19 117 GLU A N 1
ATOM 937 C CA . GLU A 1 117 ? -13.052 0.830 21.389 1.00 87.19 117 GLU A CA 1
ATOM 938 C C . GLU A 1 117 ? -14.130 0.994 20.308 1.00 87.19 117 GLU A C 1
ATOM 940 O O . GLU A 1 117 ? -14.530 0.020 19.674 1.00 87.19 117 GLU A O 1
ATOM 945 N N . GLN A 1 118 ? -14.544 2.234 20.033 1.00 85.06 118 GLN A N 1
ATOM 946 C CA . GLN A 1 118 ? -15.496 2.542 18.963 1.00 85.06 118 GLN A CA 1
ATOM 947 C C . GLN A 1 118 ? -14.928 2.222 17.576 1.00 85.06 118 GLN A C 1
ATOM 949 O O . GLN A 1 118 ? -15.652 1.712 16.724 1.00 85.06 118 GLN A O 1
ATOM 954 N N . ALA A 1 119 ? -13.635 2.478 17.354 1.00 82.31 119 ALA A N 1
ATOM 955 C CA . ALA A 1 119 ? -12.967 2.090 16.116 1.00 82.31 119 ALA A CA 1
ATOM 956 C C . ALA A 1 119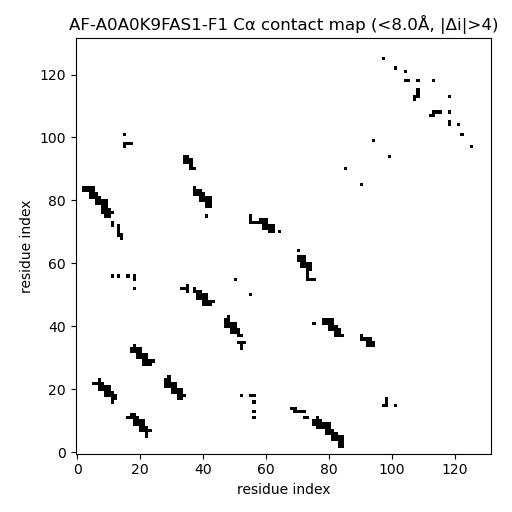 ? -12.939 0.562 15.948 1.00 82.31 119 ALA A C 1
ATOM 958 O O . ALA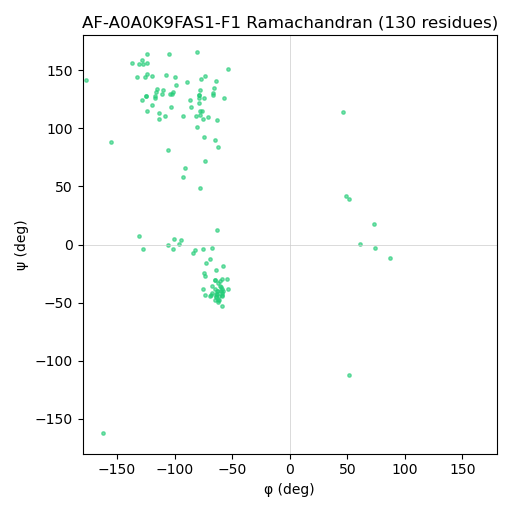 A 1 119 ? -13.285 0.065 14.880 1.00 82.31 119 ALA A O 1
ATOM 959 N N . THR A 1 120 ? -12.614 -0.187 17.008 1.00 81.19 120 THR A N 1
ATOM 960 C CA . THR A 1 120 ? -12.619 -1.659 16.989 1.00 81.19 120 THR A CA 1
ATOM 961 C C . THR A 1 120 ? -13.997 -2.226 16.643 1.00 81.19 120 THR A C 1
ATOM 963 O O . THR A 1 120 ? -14.088 -3.119 15.808 1.00 81.19 120 THR A O 1
ATOM 966 N N . GLN A 1 121 ? -15.073 -1.691 17.230 1.00 85.69 121 GLN A N 1
ATOM 967 C CA . GLN A 1 121 ? -16.445 -2.117 16.915 1.00 85.69 121 GLN A CA 1
ATOM 968 C C . GLN A 1 121 ? -16.816 -1.830 15.455 1.00 85.69 121 GLN A C 1
ATOM 970 O O . GLN A 1 121 ? -17.393 -2.683 14.785 1.00 85.69 121 GLN A O 1
ATOM 975 N N . ALA A 1 122 ? -16.440 -0.656 14.939 1.00 84.69 122 ALA A N 1
ATOM 976 C CA . ALA A 1 122 ? -16.671 -0.309 13.541 1.00 84.69 122 ALA A CA 1
ATOM 977 C C . ALA A 1 122 ? -15.931 -1.259 12.584 1.00 84.69 122 ALA A C 1
ATOM 979 O O . ALA A 1 122 ? -16.500 -1.658 11.573 1.00 84.69 122 ALA A O 1
ATOM 980 N N . PHE A 1 123 ? -14.697 -1.662 12.902 1.00 81.25 123 PHE A N 1
ATOM 981 C CA . PHE A 1 123 ? -13.965 -2.642 12.094 1.00 81.25 123 PHE A CA 1
ATOM 982 C C . PHE A 1 123 ? -14.582 -4.040 12.148 1.00 81.25 123 PHE A C 1
ATOM 984 O O . PHE A 1 123 ? -14.720 -4.662 11.100 1.00 81.25 123 PHE A O 1
ATOM 991 N N . LEU A 1 124 ? -15.020 -4.494 13.326 1.00 81.56 124 LEU A N 1
ATOM 992 C CA . LEU A 1 124 ? -15.698 -5.783 13.480 1.00 81.56 124 LEU A CA 1
ATOM 993 C C . LEU A 1 124 ? -16.976 -5.854 12.627 1.00 81.56 124 LEU A C 1
ATOM 995 O O . LEU A 1 124 ? -17.255 -6.859 11.983 1.00 81.56 124 LEU A O 1
ATOM 999 N N . GLN A 1 125 ? -17.749 -4.767 12.592 1.00 80.44 125 GLN A N 1
ATOM 1000 C CA . GLN A 1 125 ? -18.982 -4.709 11.812 1.00 80.44 125 GLN A CA 1
ATOM 1001 C C . GLN A 1 125 ? -18.723 -4.740 10.298 1.00 80.44 125 GLN A C 1
ATOM 1003 O O . GLN A 1 125 ? -19.469 -5.379 9.564 1.00 80.44 125 GLN A O 1
ATOM 1008 N N . LEU A 1 126 ? -17.641 -4.107 9.835 1.00 77.38 126 LEU A N 1
ATOM 1009 C CA . LEU A 1 126 ? -17.221 -4.171 8.431 1.00 77.38 126 LEU A CA 1
ATOM 1010 C C . LEU A 1 126 ? -16.794 -5.576 8.001 1.00 77.38 126 LEU A C 1
ATOM 1012 O O . LEU A 1 126 ? -16.919 -5.914 6.828 1.00 77.38 126 LEU A O 1
ATOM 1016 N N . GLU A 1 127 ? -16.256 -6.371 8.921 1.00 67.62 127 GLU A N 1
ATOM 1017 C CA . GLU A 1 127 ? -15.864 -7.756 8.657 1.00 67.62 127 GLU A CA 1
ATOM 1018 C C . GLU A 1 127 ? -17.104 -8.635 8.445 1.00 67.62 127 GLU A C 1
ATOM 1020 O O . GLU A 1 127 ? -17.188 -9.344 7.449 1.00 67.62 127 GLU A O 1
ATOM 1025 N N . LEU A 1 128 ? -18.122 -8.471 9.298 1.00 72.19 128 LEU A N 1
ATOM 1026 C CA . LEU A 1 128 ? -19.396 -9.193 9.198 1.00 72.19 128 LEU A CA 1
ATOM 1027 C C . LEU A 1 128 ? -20.200 -8.855 7.929 1.00 72.19 128 LEU A C 1
ATOM 1029 O O . LEU A 1 128 ? -20.923 -9.708 7.431 1.00 72.19 128 LEU A O 1
ATOM 1033 N N . GLU A 1 129 ? -20.081 -7.633 7.397 1.00 62.62 129 GLU A N 1
ATOM 1034 C CA . GLU A 1 129 ? -20.760 -7.211 6.156 1.00 62.62 129 GLU A CA 1
ATOM 1035 C C . GLU A 1 129 ? -20.164 -7.834 4.876 1.00 62.62 129 GLU A C 1
ATOM 1037 O O . GLU A 1 129 ? -20.802 -7.757 3.831 1.00 62.62 129 GLU A O 1
ATOM 1042 N N . ASN A 1 130 ? -18.953 -8.408 4.918 1.00 55.16 130 ASN A N 1
ATOM 1043 C CA . ASN A 1 130 ? -18.285 -8.987 3.739 1.00 55.16 130 ASN A CA 1
ATOM 1044 C C . ASN A 1 130 ? -18.370 -10.527 3.664 1.00 55.16 130 ASN A C 1
ATOM 1046 O O . ASN A 1 130 ? -17.888 -11.099 2.687 1.00 55.16 130 ASN A O 1
ATOM 1050 N N . ASP A 1 131 ? -18.954 -11.181 4.675 1.00 46.06 131 ASP A N 1
ATOM 1051 C CA . ASP A 1 131 ? -19.146 -12.642 4.745 1.00 46.06 131 ASP A CA 1
ATOM 1052 C C . ASP A 1 131 ? -20.537 -13.106 4.229 1.00 46.06 131 ASP A C 1
ATOM 1054 O O . ASP A 1 131 ? -20.842 -14.301 4.281 1.00 46.06 131 ASP A O 1
ATOM 1058 N N . GLU A 1 132 ? -21.371 -12.187 3.712 1.00 40.53 132 GLU A N 1
ATOM 1059 C CA . GLU A 1 132 ? -22.637 -12.459 2.986 1.00 40.53 132 GLU A CA 1
ATOM 1060 C C . GLU A 1 132 ? -22.479 -12.318 1.462 1.00 40.53 132 GLU A C 1
ATOM 1062 O O . GLU A 1 132 ? -23.062 -13.161 0.736 1.00 40.53 132 GLU A O 1
#

Mean predicted aligned error: 11.68 Å

pLDDT: mean 74.03, std 15.34, range [38.56, 92.69]

Organism: NCBI:txid582475

Solvent-accessible surface area (backbone atoms only — not comparable to full-atom values): 7913 Å² total; per-residue (Å²): 131,86,80,60,61,51,61,30,24,34,42,72,41,71,84,59,75,45,40,28,39,44,26,74,56,96,91,38,85,45,79,42,80,59,45,62,78,45,56,32,25,39,60,54,93,96,44,74,44,81,50,44,50,62,60,45,68,72,40,52,45,92,68,71,99,80,52,98,78,57,91,56,46,36,81,49,52,64,37,47,30,37,35,54,68,70,90,80,70,78,69,74,60,73,58,51,73,64,43,49,54,50,50,51,45,54,50,36,40,76,72,64,79,42,52,72,68,57,43,52,53,55,53,55,53,56,54,63,68,71,79,117

Nearest PDB structures (foldseek):
  8s84-assembly1_A  TM=2.404E-01  e=2.827E-01  Thermococcus kodakarensis KOD1
  7tqw-assembly1_A  TM=2.434E-01  e=3.005E-01  Thermococcus kodakarensis
  8t3x-assembly1_A  TM=2.506E-01  e=4.613E-01  Thermococcus kodakarensis
  4mn4-assembly1_B  TM=4.712E-01  e=7.250E+00  Escherichia coli str. K-12 substr. MG1655
  5omv-assembly1_A  TM=2.469E-01  e=1.087E+00  Thermococcus sp. 9oN-7

Sequence (132 aa):
MNEEYLIGRITVHFGIDIVSLVHKVHGRFSYMDLVEGDHIEVKEDDQYKAITIKDILDKIVEHDSSQVWNRGSSIYEGAQVRVKLDPQGNKLAVLTEKSLKINKVMFALKQGFITHEQATQAFLQLELENDE

Secondary structure (DSSP, 8-state):
----EEEEEEEEETTTTEEEEEEEETTEEEEEEE-TT--EEEEETTEEEEE-HHHHHH-EE---TT-TT---EETTTT-EEEEE--TT--------HHHHHHHHHHHHHHTTSS-HHHHHHHHHHHHHTT--

Radius of gyration: 16.3 Å; Cα contacts (8 Å, |Δi|>4): 193; chains: 1; bounding box: 40×38×40 Å

Foldseek 3Di:
DPFDKFKAAWAADLLQLWIWGFGADPNDTDIDTDAQPKFKWFDDPPDTHTDGSCLQNVQFDQDDPPDPRDRGDGPRGRTIMIIGDDPVPPPPGPQPPSNVQLVVLVVCPVVVVDDPVVSVVSSVVSVVVVVD